Protein AF-A0A1W9LSQ5-F1 (afdb_monomer)

Solvent-accessible surface area (backbone atoms only — not comparable to full-atom values): 8172 Å² total; per-residue (Å²): 102,72,68,25,34,74,70,34,38,89,46,74,68,46,30,52,50,43,53,55,52,42,26,49,72,57,20,64,100,51,101,53,85,36,60,45,72,69,57,46,52,28,48,51,52,43,51,52,51,45,38,68,71,51,68,66,31,68,77,68,49,68,54,49,68,57,52,55,50,50,55,50,53,52,47,54,50,50,43,49,32,60,76,69,62,42,66,85,37,65,62,42,67,72,44,51,72,79,49,55,73,67,57,64,74,72,49,56,66,69,56,52,41,50,53,54,60,72,68,49,50,71,72,57,50,50,70,72,46,61,67,76,58,47,54,52,41,54,77,70,72,102

Secondary structure (DSSP, 8-state):
-HHHHHHH-SSHHHHHHHHHHHHHHHHTTSSS----HHHHHHHHHHHHHHIIIIITSHHHHTTHHHHHHHHHHHHHHHHHHHHTT-TTSHHHHHTGGGS-HHHHHHS-HHHHHHHHHHT--HHHHHHHS-HHHHHHHHHTT-

pLDDT: mean 90.87, std 8.12, range [56.72, 98.19]

Sequence (142 aa):
PEKSTARLGNTNGRIVYTLVTDMIENSVEQDYIAFSPEVSESLAELKKFNYERIYLTPQVKRHSEMIRRLFGILFEQYLEDIQKQNQESAIFTGFFQDMSPEYTARHVPEEIVRDFIAGMTDHYFLRQCPEEMQQELEKNGA

Radius of gyration: 22.19 Å; Cα contacts (8 Å, |Δi|>4): 87; chains: 1; bounding box: 44×37×53 Å

Mean predicted aligned error: 6.17 Å

Structure (mmCIF, N/CA/C/O backbone):
data_AF-A0A1W9LSQ5-F1
#
_entry.id   AF-A0A1W9LSQ5-F1
#
loop_
_atom_site.group_PDB
_atom_site.id
_atom_site.type_symbol
_atom_site.label_atom_id
_atom_site.label_alt_id
_atom_site.label_comp_id
_atom_site.label_asym_id
_atom_site.label_entity_id
_atom_site.label_seq_id
_atom_site.pdbx_PDB_ins_code
_atom_site.Cartn_x
_atom_site.Cartn_y
_atom_site.Cartn_z
_atom_site.occupancy
_atom_site.B_iso_or_equiv
_atom_site.auth_seq_id
_atom_site.auth_comp_id
_atom_site.auth_asym_id
_atom_site.auth_atom_id
_atom_site.pdbx_PDB_model_num
ATOM 1 N N . PRO A 1 1 ? 17.097 -12.922 -12.943 1.00 90.50 1 PRO A N 1
ATOM 2 C CA . PRO A 1 1 ? 17.080 -13.823 -14.125 1.00 90.50 1 PRO A CA 1
ATOM 3 C C . PRO A 1 1 ? 18.007 -13.289 -15.212 1.00 90.50 1 PRO A C 1
ATOM 5 O O . PRO A 1 1 ? 18.074 -12.072 -15.356 1.00 90.50 1 PRO A O 1
ATOM 8 N N . GLU A 1 2 ? 18.730 -14.152 -15.930 1.00 89.38 2 GLU A N 1
ATOM 9 C CA . GLU A 1 2 ? 19.773 -13.725 -16.881 1.00 89.38 2 GLU A CA 1
ATOM 10 C C . GLU A 1 2 ? 19.235 -12.797 -17.977 1.00 89.38 2 GLU A C 1
ATOM 12 O O . GLU A 1 2 ? 19.809 -11.734 -18.224 1.00 89.38 2 GLU A O 1
ATOM 17 N N . LYS A 1 3 ? 18.080 -13.140 -18.561 1.00 89.00 3 LYS A N 1
ATOM 18 C CA . LYS A 1 3 ? 17.391 -12.320 -19.567 1.00 89.00 3 LYS A CA 1
ATOM 19 C C . LYS A 1 3 ? 17.029 -10.934 -19.030 1.00 89.00 3 LYS A C 1
ATOM 21 O O . LYS A 1 3 ? 17.382 -9.927 -19.644 1.00 89.00 3 LYS A O 1
ATOM 26 N N . SER A 1 4 ? 16.423 -10.871 -17.842 1.00 94.19 4 SER A N 1
ATOM 27 C CA . SER A 1 4 ? 16.113 -9.600 -17.178 1.00 94.19 4 SER A CA 1
ATOM 28 C C . SER A 1 4 ? 17.372 -8.780 -16.895 1.00 94.19 4 SER A C 1
ATOM 30 O O . SER A 1 4 ? 17.378 -7.582 -17.144 1.00 94.19 4 SER A O 1
ATOM 32 N N . THR A 1 5 ? 18.459 -9.398 -16.419 1.00 94.81 5 THR A N 1
ATOM 33 C CA . THR A 1 5 ? 19.706 -8.671 -16.125 1.00 94.81 5 THR A CA 1
ATOM 34 C C . THR A 1 5 ? 20.412 -8.169 -17.378 1.00 94.81 5 THR A C 1
ATOM 36 O O . THR A 1 5 ? 21.017 -7.100 -17.339 1.00 94.81 5 THR A O 1
ATOM 39 N N . ALA A 1 6 ? 20.324 -8.908 -18.487 1.00 95.12 6 ALA A N 1
ATOM 40 C CA . ALA A 1 6 ? 20.907 -8.509 -19.761 1.00 95.12 6 ALA A CA 1
ATOM 41 C C . ALA A 1 6 ? 20.194 -7.286 -20.352 1.00 95.12 6 ALA A C 1
ATOM 43 O O . ALA A 1 6 ? 20.852 -6.406 -20.903 1.00 95.12 6 ALA A O 1
ATOM 44 N N . ARG A 1 7 ? 18.863 -7.218 -20.214 1.00 95.56 7 ARG A N 1
ATOM 45 C CA . ARG A 1 7 ? 18.056 -6.129 -20.777 1.00 95.56 7 ARG A CA 1
ATOM 46 C C . ARG A 1 7 ? 17.882 -4.947 -19.830 1.00 95.56 7 ARG A C 1
ATOM 48 O O . ARG A 1 7 ? 18.149 -3.822 -20.221 1.00 95.56 7 ARG A O 1
ATOM 55 N N . LEU A 1 8 ? 17.458 -5.194 -18.593 1.00 97.06 8 LEU A N 1
ATOM 56 C CA . LEU A 1 8 ? 17.147 -4.147 -17.612 1.00 97.06 8 LEU A CA 1
ATOM 57 C C . LEU A 1 8 ? 18.397 -3.666 -16.863 1.00 97.06 8 LEU A C 1
ATOM 59 O O . LEU A 1 8 ? 18.440 -2.551 -16.353 1.00 97.06 8 LEU A O 1
ATOM 63 N N . GLY A 1 9 ? 19.431 -4.503 -16.782 1.00 96.31 9 GLY A N 1
ATOM 64 C CA . GLY A 1 9 ? 20.609 -4.268 -15.956 1.00 96.31 9 GLY A CA 1
ATOM 65 C C . GLY A 1 9 ? 20.586 -5.034 -14.634 1.00 96.31 9 GLY A C 1
ATOM 66 O O . GLY A 1 9 ? 19.620 -5.702 -14.273 1.00 96.31 9 GLY A O 1
ATOM 67 N N . ASN A 1 10 ? 21.699 -4.951 -13.909 1.00 96.12 10 ASN A N 1
ATOM 68 C CA . ASN A 1 10 ? 21.963 -5.715 -12.686 1.00 96.12 10 ASN A CA 1
ATOM 69 C C . ASN A 1 10 ? 22.068 -4.843 -11.421 1.00 96.12 10 ASN A C 1
ATOM 71 O O . ASN A 1 10 ? 22.453 -5.339 -10.366 1.00 96.12 10 ASN A O 1
ATOM 75 N N . THR A 1 11 ? 21.735 -3.556 -11.516 1.00 96.44 11 THR A N 1
ATOM 76 C CA . THR A 1 11 ? 21.652 -2.635 -10.377 1.00 96.44 11 THR A CA 1
ATOM 77 C C . THR A 1 11 ? 20.303 -1.930 -10.389 1.00 96.44 11 THR A C 1
ATOM 79 O O . THR A 1 11 ? 19.744 -1.689 -11.459 1.00 96.44 11 THR A O 1
ATOM 82 N N . ASN A 1 12 ? 19.795 -1.544 -9.214 1.00 93.94 12 ASN A N 1
ATOM 83 C CA . ASN A 1 12 ? 18.510 -0.842 -9.107 1.00 93.94 12 ASN A CA 1
ATOM 84 C C . ASN A 1 12 ? 18.477 0.424 -9.972 1.00 93.94 12 ASN A C 1
ATOM 86 O O . ASN A 1 12 ? 17.517 0.645 -10.701 1.00 93.94 12 ASN A O 1
ATOM 90 N N . GLY A 1 13 ? 19.557 1.214 -9.951 1.00 97.31 13 GLY A N 1
ATOM 91 C CA . GLY A 1 13 ? 19.658 2.427 -10.763 1.00 97.31 13 GLY A CA 1
ATOM 92 C C . GLY A 1 13 ? 19.573 2.146 -12.265 1.00 97.31 13 GLY A C 1
ATOM 93 O O . GLY A 1 13 ? 18.849 2.839 -12.973 1.00 97.31 13 GLY A O 1
ATOM 94 N N . ARG A 1 14 ? 20.253 1.099 -12.755 1.00 96.94 14 ARG A N 1
ATOM 95 C CA . ARG A 1 14 ? 20.224 0.739 -14.181 1.00 96.94 14 ARG A CA 1
ATOM 96 C C . ARG A 1 14 ? 18.864 0.189 -14.612 1.00 96.94 14 ARG A C 1
ATOM 98 O O . ARG A 1 14 ? 18.400 0.538 -15.695 1.00 96.94 14 ARG A O 1
ATOM 105 N N . ILE A 1 15 ? 18.223 -0.602 -13.751 1.00 97.31 15 ILE A N 1
ATOM 106 C CA . ILE A 1 15 ? 16.869 -1.123 -13.978 1.00 97.31 15 ILE A CA 1
ATOM 107 C C . ILE A 1 15 ? 15.881 0.035 -14.107 1.00 97.31 15 ILE A C 1
ATOM 109 O O . ILE A 1 15 ? 15.182 0.119 -15.112 1.00 97.31 15 ILE A O 1
ATOM 113 N N . VAL A 1 16 ? 15.866 0.961 -13.143 1.00 97.75 16 VAL A N 1
ATOM 114 C CA . VAL A 1 16 ? 14.970 2.128 -13.173 1.00 97.75 16 VAL A CA 1
ATOM 115 C C . VAL A 1 16 ? 15.230 2.991 -14.406 1.00 97.75 16 VAL A C 1
ATOM 117 O O . VAL A 1 16 ? 14.284 3.326 -15.112 1.00 97.75 16 VAL A O 1
ATOM 120 N N . TYR A 1 17 ? 16.495 3.302 -14.705 1.00 98.06 17 TYR A N 1
ATOM 121 C CA . TYR A 1 17 ? 16.858 4.090 -15.884 1.00 98.06 17 TYR A CA 1
ATOM 122 C C . TYR A 1 17 ? 16.346 3.460 -17.185 1.00 98.06 17 TYR A C 1
ATOM 124 O O . TYR A 1 17 ? 15.732 4.146 -17.999 1.00 98.06 17 TYR A O 1
ATOM 132 N N . THR A 1 18 ? 16.561 2.153 -17.361 1.00 97.88 18 THR A N 1
ATOM 133 C CA . THR A 1 18 ? 16.135 1.429 -18.566 1.00 97.88 18 THR A CA 1
ATOM 134 C C . THR A 1 18 ? 14.615 1.427 -18.703 1.00 97.88 18 THR A C 1
ATOM 136 O O . THR A 1 18 ? 14.109 1.748 -19.772 1.00 97.88 18 THR A O 1
ATOM 139 N N . LEU A 1 19 ? 13.888 1.119 -17.621 1.00 97.94 19 LEU A N 1
ATOM 140 C CA . LEU A 1 19 ? 12.423 1.104 -17.626 1.00 97.94 19 LEU A CA 1
ATOM 141 C C . LEU A 1 19 ? 11.849 2.485 -17.962 1.00 97.94 19 LEU A C 1
ATOM 143 O O . LEU A 1 19 ? 10.988 2.597 -18.824 1.00 97.94 19 LEU A O 1
ATOM 147 N N . VAL A 1 20 ? 12.333 3.542 -17.306 1.00 97.94 20 VAL A N 1
ATOM 148 C CA . VAL A 1 20 ? 11.825 4.902 -17.533 1.00 97.94 20 VAL A CA 1
ATOM 149 C C . VAL A 1 20 ? 12.126 5.378 -18.953 1.00 97.94 20 VAL A C 1
ATOM 151 O O . VAL A 1 20 ? 11.241 5.937 -19.594 1.00 97.94 20 VAL A O 1
ATOM 154 N N . THR A 1 21 ? 13.341 5.140 -19.452 1.00 97.88 21 THR A N 1
ATOM 155 C CA . THR A 1 21 ? 13.740 5.562 -20.805 1.00 97.88 21 THR A CA 1
ATOM 156 C C . THR A 1 21 ? 12.892 4.864 -21.867 1.00 97.88 21 THR A C 1
ATOM 158 O O . THR A 1 21 ? 12.288 5.537 -22.695 1.00 97.88 21 THR A O 1
ATOM 161 N N . ASP A 1 22 ? 12.759 3.537 -21.776 1.00 98.19 22 ASP A N 1
ATOM 162 C CA . ASP A 1 22 ? 11.935 2.747 -22.696 1.00 98.19 22 ASP A CA 1
ATOM 163 C C . ASP A 1 22 ? 10.459 3.165 -22.649 1.00 98.19 22 ASP A C 1
ATOM 165 O O . ASP A 1 22 ? 9.826 3.330 -23.690 1.00 98.19 22 ASP A O 1
ATOM 169 N N . MET A 1 23 ? 9.916 3.413 -21.454 1.00 97.88 23 MET A N 1
ATOM 170 C CA . MET A 1 23 ? 8.537 3.875 -21.303 1.00 97.88 23 MET A CA 1
ATOM 171 C C . MET A 1 23 ? 8.308 5.225 -21.982 1.00 97.88 23 MET A C 1
ATOM 173 O O . MET A 1 23 ? 7.299 5.399 -22.657 1.00 97.88 23 MET A O 1
ATOM 177 N N . ILE A 1 24 ? 9.226 6.183 -21.820 1.00 97.31 24 ILE A N 1
ATOM 178 C CA . ILE A 1 24 ? 9.118 7.493 -22.475 1.00 97.31 24 ILE A CA 1
ATOM 179 C C . ILE A 1 24 ? 9.139 7.307 -23.995 1.00 97.31 24 ILE A C 1
ATOM 181 O O . ILE A 1 24 ? 8.232 7.777 -24.674 1.00 97.31 24 ILE A O 1
ATOM 185 N N . GLU A 1 25 ? 10.118 6.574 -24.523 1.00 96.88 25 GLU A N 1
ATOM 186 C CA . GLU A 1 25 ? 10.270 6.349 -25.967 1.00 96.88 25 GLU A CA 1
ATOM 187 C C . GLU A 1 25 ? 9.041 5.680 -26.605 1.00 96.88 25 GLU A C 1
ATOM 189 O O . GLU A 1 25 ? 8.677 6.022 -27.727 1.00 96.88 25 GLU A O 1
ATOM 194 N N . ASN A 1 26 ? 8.364 4.781 -25.884 1.00 96.69 26 ASN A N 1
ATOM 195 C CA . ASN A 1 26 ? 7.191 4.051 -26.383 1.00 96.69 26 ASN A CA 1
ATOM 196 C C . ASN A 1 26 ? 5.842 4.726 -26.073 1.00 96.69 26 ASN A C 1
ATOM 198 O O . ASN A 1 26 ? 4.799 4.215 -26.484 1.00 96.69 26 ASN A O 1
ATOM 202 N N . SER A 1 27 ? 5.850 5.854 -25.356 1.00 96.75 27 SER A N 1
ATOM 203 C CA . SER A 1 27 ? 4.630 6.583 -24.964 1.00 96.75 27 SER A CA 1
ATOM 204 C C . SER A 1 27 ? 4.570 8.007 -25.529 1.00 96.75 27 SER A C 1
ATOM 206 O O . SER A 1 27 ? 3.524 8.650 -25.477 1.00 96.75 27 SER A O 1
ATOM 208 N N . VAL A 1 28 ? 5.677 8.531 -26.066 1.00 95.25 28 VAL A N 1
ATOM 209 C CA . VAL A 1 28 ? 5.707 9.855 -26.703 1.00 95.25 28 VAL A CA 1
ATOM 210 C C . VAL A 1 28 ? 4.790 9.875 -27.929 1.00 95.25 28 VAL A C 1
ATOM 212 O O . VAL A 1 28 ? 4.820 8.976 -28.768 1.00 95.25 28 VAL A O 1
ATOM 215 N N . GLU A 1 29 ? 3.965 10.922 -28.009 1.00 93.75 29 GLU A N 1
ATOM 216 C CA . GLU A 1 29 ? 2.959 11.131 -29.064 1.00 93.75 29 GLU A CA 1
ATOM 217 C C . GLU A 1 29 ? 1.906 10.013 -29.177 1.00 93.75 29 GLU A C 1
ATOM 219 O O . GLU A 1 29 ? 1.170 9.957 -30.161 1.00 93.75 29 GLU A O 1
ATOM 224 N N . GLN A 1 30 ? 1.791 9.157 -28.157 1.00 94.50 30 GLN A N 1
ATOM 225 C CA . GLN A 1 30 ? 0.735 8.155 -28.043 1.00 94.50 30 GLN A CA 1
ATOM 226 C C . GLN A 1 30 ? -0.343 8.610 -27.053 1.00 94.50 30 GLN A C 1
ATOM 228 O O . GLN A 1 30 ? -0.106 9.433 -26.168 1.00 94.50 30 GLN A O 1
ATOM 233 N N . ASP A 1 31 ? -1.539 8.041 -27.174 1.00 96.69 31 ASP A N 1
ATOM 234 C CA . ASP A 1 31 ? -2.640 8.198 -26.218 1.00 96.69 31 ASP A CA 1
ATOM 235 C C . ASP A 1 31 ? -2.572 7.184 -25.056 1.00 96.69 31 ASP A C 1
ATOM 237 O O . ASP A 1 31 ? -3.485 7.107 -24.231 1.00 96.69 31 ASP A O 1
ATOM 241 N N . TYR A 1 32 ? -1.474 6.427 -24.960 1.00 95.00 32 TYR A N 1
ATOM 242 C CA . TYR A 1 32 ? -1.232 5.409 -23.942 1.00 95.00 32 TYR A CA 1
ATOM 243 C C . TYR A 1 32 ? 0.191 5.469 -23.373 1.00 95.00 32 TYR A C 1
ATOM 245 O O . TYR A 1 32 ? 1.100 6.053 -23.958 1.00 95.00 32 TYR A O 1
ATOM 253 N N . ILE A 1 33 ? 0.380 4.807 -22.225 1.00 96.44 33 ILE A N 1
ATOM 254 C CA . ILE A 1 33 ? 1.693 4.574 -21.616 1.00 96.44 33 ILE A CA 1
ATOM 255 C C . ILE A 1 33 ? 2.033 3.093 -21.744 1.00 96.44 33 ILE A C 1
ATOM 257 O O . ILE A 1 33 ? 1.284 2.243 -21.256 1.00 96.44 33 ILE A O 1
ATOM 261 N N . ALA A 1 34 ? 3.157 2.781 -22.382 1.00 96.56 34 ALA A N 1
ATOM 262 C CA . ALA A 1 34 ? 3.593 1.408 -22.596 1.00 96.56 34 ALA A CA 1
ATOM 263 C C . ALA A 1 34 ? 5.116 1.267 -22.539 1.00 96.56 34 ALA A C 1
ATOM 265 O O . ALA A 1 34 ? 5.857 2.208 -22.805 1.00 96.56 34 ALA A O 1
ATOM 266 N N . PHE A 1 35 ? 5.564 0.055 -22.214 1.00 97.88 35 PHE A N 1
ATOM 267 C CA . PHE A 1 35 ? 6.926 -0.400 -22.487 1.00 97.88 35 PHE A CA 1
ATOM 268 C C . PHE A 1 35 ? 6.983 -1.045 -23.873 1.00 97.88 35 PHE A C 1
ATOM 270 O O . PHE A 1 35 ? 5.965 -1.538 -24.373 1.00 97.88 35 PHE A O 1
ATOM 277 N N . SER A 1 36 ? 8.181 -1.148 -24.444 1.00 97.44 36 SER A N 1
ATOM 278 C CA . SER A 1 36 ? 8.418 -2.039 -25.578 1.00 97.44 36 SER A CA 1
ATOM 279 C C . SER A 1 36 ? 8.112 -3.500 -25.205 1.00 97.44 36 SER A C 1
ATOM 281 O O . SER A 1 36 ? 8.225 -3.889 -24.029 1.00 97.44 36 SER A O 1
ATOM 283 N N . PRO A 1 37 ? 7.747 -4.355 -26.181 1.00 96.88 37 PRO A N 1
ATOM 284 C CA . PRO A 1 37 ? 7.487 -5.772 -25.934 1.00 96.88 37 PRO A CA 1
ATOM 285 C C . PRO A 1 37 ? 8.626 -6.480 -25.185 1.00 96.88 37 PRO A C 1
ATOM 287 O O . PRO A 1 37 ? 8.378 -7.260 -24.265 1.00 96.88 37 PRO A O 1
ATOM 290 N N . GLU A 1 38 ? 9.877 -6.172 -25.521 1.00 96.38 38 GLU A N 1
ATOM 291 C CA . GLU A 1 38 ? 11.060 -6.818 -24.959 1.00 96.38 38 GLU A CA 1
ATOM 292 C C . GLU A 1 38 ? 11.335 -6.394 -23.510 1.00 96.38 38 GLU A C 1
ATOM 294 O O . GLU A 1 38 ? 11.741 -7.217 -22.676 1.00 96.38 38 GLU A O 1
ATOM 299 N N . VAL A 1 39 ? 11.141 -5.107 -23.195 1.00 97.44 39 VAL A N 1
ATOM 300 C CA . VAL A 1 39 ? 11.263 -4.596 -21.822 1.00 97.44 39 VAL A CA 1
ATOM 301 C C . VAL A 1 39 ? 10.117 -5.124 -20.966 1.00 97.44 39 VAL A C 1
ATOM 303 O O . VAL A 1 39 ? 10.365 -5.585 -19.848 1.00 97.44 39 VAL A O 1
ATOM 306 N N . SER A 1 40 ? 8.898 -5.165 -21.510 1.00 97.38 40 SER A N 1
ATOM 307 C CA . SER A 1 40 ? 7.738 -5.768 -20.852 1.00 97.38 40 SER A CA 1
ATOM 308 C C . SER A 1 40 ? 7.972 -7.248 -20.517 1.00 97.38 40 SER A C 1
ATOM 310 O O . SER A 1 40 ? 7.764 -7.657 -19.373 1.00 97.38 40 SER A O 1
ATOM 312 N N . GLU A 1 41 ? 8.473 -8.052 -21.463 1.00 97.62 41 GLU A N 1
ATOM 313 C CA . GLU A 1 41 ? 8.794 -9.469 -21.225 1.00 97.62 41 GLU A CA 1
ATOM 314 C C . GLU A 1 41 ? 9.851 -9.627 -20.120 1.00 97.62 41 GLU A C 1
ATOM 316 O O . GLU A 1 41 ? 9.683 -10.410 -19.181 1.00 97.62 41 GLU A O 1
ATOM 321 N N . SER A 1 42 ? 10.915 -8.823 -20.179 1.00 97.56 42 SER A N 1
ATOM 322 C CA . SER A 1 42 ? 12.005 -8.872 -19.198 1.00 97.56 42 SER A CA 1
ATOM 323 C C . SER A 1 42 ? 11.557 -8.462 -17.794 1.00 97.56 42 SER A C 1
ATOM 325 O O . SER A 1 42 ? 12.019 -9.044 -16.804 1.00 97.56 42 SER A O 1
ATOM 327 N N . LEU A 1 43 ? 10.658 -7.477 -17.698 1.00 97.19 43 LEU A N 1
ATOM 328 C CA . LEU A 1 43 ? 10.054 -7.031 -16.445 1.00 97.19 43 LEU A CA 1
ATOM 329 C C . LEU A 1 43 ? 9.081 -8.077 -15.892 1.00 97.19 43 LEU A C 1
ATOM 331 O O . LEU A 1 43 ? 9.081 -8.331 -14.687 1.00 97.19 43 LEU A O 1
ATOM 335 N N . ALA A 1 44 ? 8.294 -8.725 -16.753 1.00 97.06 44 ALA A N 1
ATOM 336 C CA . ALA A 1 44 ? 7.414 -9.819 -16.360 1.00 97.06 44 ALA A CA 1
ATOM 337 C C . ALA A 1 44 ? 8.211 -11.007 -15.791 1.00 97.06 44 ALA A C 1
ATOM 339 O O . ALA A 1 44 ? 7.843 -11.551 -14.747 1.00 97.06 44 ALA A O 1
ATOM 340 N N . GLU A 1 45 ? 9.340 -11.365 -16.411 1.00 96.81 45 GLU A N 1
ATOM 341 C CA . GLU A 1 45 ? 10.245 -12.403 -15.905 1.00 96.81 45 GLU A CA 1
ATOM 342 C C . GLU A 1 45 ? 10.870 -12.013 -14.556 1.00 96.81 45 GLU A C 1
ATOM 344 O O . GLU A 1 45 ? 10.907 -12.827 -13.628 1.00 96.81 45 GLU A O 1
ATOM 349 N N . LEU A 1 46 ? 11.303 -10.756 -14.404 1.00 96.19 46 LEU A N 1
ATOM 350 C CA . LEU A 1 46 ? 11.825 -10.248 -13.134 1.00 96.19 46 LEU A CA 1
ATOM 351 C C . LEU A 1 46 ? 10.756 -10.285 -12.032 1.00 96.19 46 LEU A C 1
ATOM 353 O O . LEU A 1 46 ? 11.029 -10.739 -10.920 1.00 96.19 46 LEU A O 1
ATOM 357 N N . LYS A 1 47 ? 9.523 -9.866 -12.343 1.00 95.62 47 LYS A N 1
ATOM 358 C CA . LYS A 1 47 ? 8.381 -9.931 -11.423 1.00 95.62 47 LYS A CA 1
ATOM 359 C C . LYS A 1 47 ? 8.108 -11.371 -11.001 1.00 95.62 47 LYS A C 1
ATOM 361 O O . LYS A 1 47 ? 7.991 -11.632 -9.806 1.00 95.62 47 LYS A O 1
ATOM 366 N N . LYS A 1 48 ? 8.054 -12.309 -11.951 1.00 95.69 48 LYS A N 1
ATOM 367 C CA . LYS A 1 48 ? 7.862 -13.737 -11.664 1.00 95.69 48 LYS A CA 1
ATOM 368 C C . LYS A 1 48 ? 8.942 -14.263 -10.717 1.00 95.69 48 LYS A C 1
ATOM 370 O O . LYS A 1 48 ? 8.618 -14.864 -9.696 1.00 95.69 48 LYS A O 1
ATOM 375 N N . PHE A 1 49 ? 10.207 -13.964 -11.004 1.00 94.62 49 PHE A N 1
ATOM 376 C CA . PHE A 1 49 ? 11.329 -14.346 -10.151 1.00 94.62 49 PHE A CA 1
ATOM 377 C C . PHE A 1 49 ? 11.209 -13.787 -8.726 1.00 94.62 49 PHE A C 1
ATOM 379 O O . PHE A 1 49 ? 11.399 -14.529 -7.762 1.00 94.62 49 PHE A O 1
ATOM 386 N N . ASN A 1 50 ? 10.840 -12.511 -8.571 1.00 93.50 50 ASN A N 1
ATOM 387 C CA . ASN A 1 50 ? 10.638 -11.904 -7.253 1.00 93.50 50 ASN A CA 1
ATOM 388 C C . ASN A 1 50 ? 9.500 -12.585 -6.483 1.00 93.50 50 ASN A C 1
ATOM 390 O O . ASN A 1 50 ? 9.623 -12.823 -5.284 1.00 93.50 50 ASN A O 1
ATOM 394 N N . TYR A 1 51 ? 8.403 -12.938 -7.155 1.00 92.25 51 TYR A N 1
ATOM 395 C CA . TYR A 1 51 ? 7.307 -13.673 -6.521 1.00 92.25 51 TYR A CA 1
ATOM 396 C C . TYR A 1 51 ? 7.759 -15.045 -6.023 1.00 92.25 51 TYR A C 1
ATOM 398 O O . TYR A 1 51 ? 7.537 -15.370 -4.861 1.00 92.25 51 TYR A O 1
ATOM 406 N N . GLU A 1 52 ? 8.440 -15.821 -6.861 1.00 91.75 52 GLU A N 1
ATOM 407 C CA . GLU A 1 52 ? 8.902 -17.167 -6.507 1.00 91.75 52 GLU A CA 1
ATOM 408 C C . 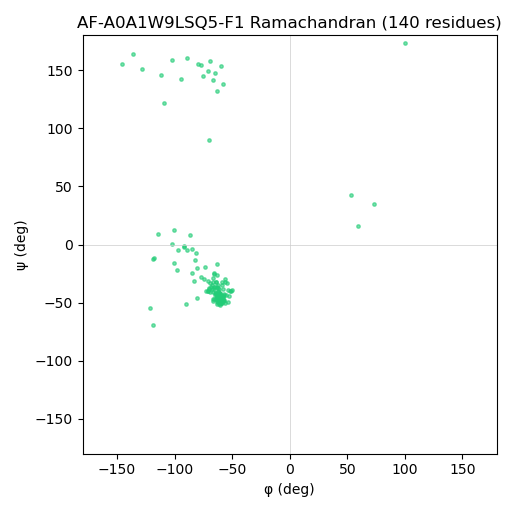GLU A 1 52 ? 9.952 -17.165 -5.388 1.00 91.75 52 GLU A C 1
ATOM 410 O O . GLU A 1 52 ? 9.961 -18.066 -4.551 1.00 91.75 52 GLU A O 1
ATOM 415 N N . ARG A 1 53 ? 10.846 -16.169 -5.365 1.00 90.56 53 ARG A N 1
ATOM 416 C CA . ARG A 1 53 ? 11.994 -16.144 -4.444 1.00 90.56 53 ARG A CA 1
ATOM 417 C C . ARG A 1 53 ? 11.791 -15.311 -3.188 1.00 90.56 53 ARG A C 1
ATOM 419 O O . ARG A 1 53 ? 12.503 -15.544 -2.218 1.00 90.56 53 ARG A O 1
ATOM 426 N N . ILE A 1 54 ? 10.866 -14.355 -3.203 1.00 89.19 54 ILE A N 1
ATOM 427 C CA . ILE A 1 54 ? 10.644 -13.422 -2.094 1.00 89.19 54 ILE A CA 1
ATOM 428 C C . ILE A 1 54 ? 9.218 -13.615 -1.573 1.00 89.19 54 ILE A C 1
ATOM 430 O O . ILE A 1 54 ? 9.030 -14.193 -0.505 1.00 89.19 54 ILE A O 1
ATOM 434 N N . TYR A 1 55 ? 8.205 -13.227 -2.351 1.00 83.94 55 TYR A N 1
ATOM 435 C CA . TYR A 1 55 ? 6.833 -13.058 -1.847 1.00 83.94 55 TYR A CA 1
ATOM 436 C C . TYR A 1 55 ? 6.058 -14.356 -1.567 1.00 83.94 55 TYR A C 1
ATOM 438 O O . TYR A 1 55 ? 5.186 -14.374 -0.702 1.00 83.94 55 TYR A O 1
ATOM 446 N N . LEU A 1 56 ? 6.334 -15.445 -2.289 1.00 85.62 56 LEU A N 1
ATOM 447 C CA . LEU A 1 56 ? 5.626 -16.723 -2.120 1.00 85.62 56 L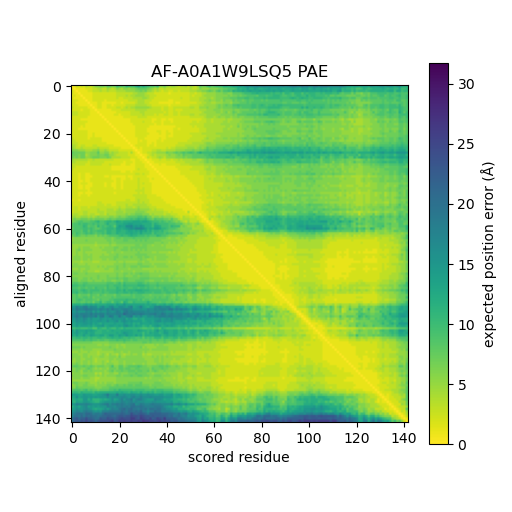EU A CA 1
ATOM 448 C C . LEU A 1 56 ? 6.309 -17.669 -1.130 1.00 85.62 56 LEU A C 1
ATOM 450 O O . LEU A 1 56 ? 5.796 -18.761 -0.879 1.00 85.62 56 LEU A O 1
ATOM 454 N N . THR A 1 57 ? 7.444 -17.267 -0.558 1.00 84.69 57 THR A N 1
ATOM 455 C CA . THR A 1 57 ? 8.151 -18.099 0.414 1.00 84.69 57 THR A CA 1
ATOM 456 C C . THR A 1 57 ? 7.320 -18.257 1.697 1.00 84.69 57 THR A C 1
ATOM 458 O O . THR A 1 57 ? 6.686 -17.299 2.148 1.00 84.69 57 THR A O 1
ATOM 461 N N . PRO A 1 58 ? 7.312 -19.446 2.334 1.00 81.00 58 PRO A N 1
ATOM 462 C CA . PRO A 1 58 ? 6.559 -19.669 3.572 1.00 81.00 58 PRO A CA 1
ATOM 463 C C . PRO A 1 58 ? 6.929 -18.697 4.698 1.00 81.00 58 PRO A C 1
ATOM 465 O O . PRO A 1 58 ? 6.079 -18.358 5.515 1.00 81.00 58 PRO A O 1
ATOM 468 N N . GLN A 1 59 ? 8.176 -18.216 4.715 1.00 79.62 59 GLN A N 1
ATOM 469 C CA . GLN A 1 59 ? 8.654 -17.236 5.692 1.00 79.62 59 GLN A CA 1
ATOM 470 C C . GLN A 1 59 ? 7.866 -15.924 5.618 1.00 79.62 59 GLN A C 1
ATOM 472 O O . GLN A 1 59 ? 7.429 -15.432 6.653 1.00 79.62 59 GLN A O 1
ATOM 477 N N . VAL A 1 60 ? 7.595 -15.412 4.412 1.00 76.31 60 VAL A N 1
ATOM 478 C CA . VAL A 1 60 ? 6.797 -14.186 4.217 1.00 76.31 60 VAL A CA 1
ATOM 479 C C . VAL A 1 60 ? 5.338 -14.384 4.636 1.00 76.31 60 VAL A C 1
ATOM 481 O O . VAL A 1 60 ? 4.686 -13.449 5.089 1.00 76.31 60 VAL A O 1
ATOM 484 N N . LYS A 1 61 ? 4.813 -15.611 4.544 1.00 78.12 61 LYS A N 1
ATOM 485 C CA . LYS A 1 61 ? 3.428 -15.924 4.927 1.00 78.12 61 LYS A CA 1
ATOM 486 C C . LYS A 1 61 ? 3.251 -16.317 6.392 1.00 78.12 61 LYS A C 1
ATOM 488 O O . LYS A 1 61 ? 2.105 -16.487 6.810 1.00 78.12 61 LYS A O 1
ATOM 493 N N . ARG A 1 62 ? 4.333 -16.438 7.171 1.00 82.88 62 ARG A N 1
ATOM 494 C CA . ARG A 1 62 ? 4.310 -16.963 8.549 1.00 82.88 62 ARG A CA 1
ATOM 495 C C . ARG A 1 62 ? 3.270 -16.275 9.436 1.00 82.88 62 ARG A C 1
ATOM 497 O O . ARG A 1 62 ? 2.581 -16.954 10.185 1.00 82.88 62 ARG A O 1
ATOM 504 N N . HIS A 1 63 ? 3.132 -14.958 9.298 1.00 83.25 63 HIS A N 1
ATOM 505 C CA . HIS A 1 63 ? 2.254 -14.132 10.136 1.00 83.25 63 HIS A CA 1
ATOM 506 C C . HIS A 1 63 ? 0.936 -13.744 9.468 1.00 83.25 63 HIS A C 1
ATOM 508 O O . HIS A 1 63 ? 0.130 -13.046 10.070 1.00 83.25 63 HIS A O 1
ATOM 514 N N . SER A 1 64 ? 0.691 -14.184 8.230 1.00 86.50 64 SER A N 1
ATOM 515 C CA . SER A 1 64 ? -0.442 -13.703 7.423 1.00 86.50 64 SER A CA 1
ATOM 516 C C . SER A 1 64 ? -1.808 -13.952 8.074 1.00 86.50 64 SER A C 1
ATOM 518 O O . SER A 1 64 ? -2.629 -13.040 8.130 1.00 86.50 64 SER A O 1
ATOM 520 N N . GLU A 1 65 ? -2.033 -15.142 8.632 1.00 89.06 65 GLU A N 1
ATOM 521 C CA . GLU A 1 65 ? -3.284 -15.471 9.331 1.00 89.06 65 GLU A CA 1
ATOM 522 C C . GLU A 1 65 ? -3.446 -14.688 10.641 1.00 89.06 65 GLU A C 1
ATOM 524 O O . GLU A 1 65 ? -4.547 -14.247 10.972 1.00 89.06 65 GLU A O 1
ATOM 529 N N . MET A 1 66 ? -2.349 -14.455 11.366 1.00 88.88 66 MET A N 1
ATOM 530 C CA . MET A 1 66 ? -2.372 -13.650 12.588 1.00 88.88 66 MET A CA 1
ATOM 531 C C . MET A 1 66 ? -2.695 -12.189 12.278 1.00 88.88 66 MET A C 1
ATOM 533 O O . MET A 1 66 ? -3.603 -11.625 12.879 1.00 88.88 66 MET A O 1
ATOM 537 N N . ILE A 1 67 ? -2.016 -11.602 11.291 1.00 90.75 67 ILE A N 1
ATOM 538 C CA . ILE A 1 67 ? -2.270 -10.235 10.827 1.00 90.75 67 ILE A CA 1
ATOM 539 C C . ILE A 1 67 ? -3.723 -10.102 10.362 1.00 90.75 67 ILE A C 1
ATOM 541 O O . ILE A 1 67 ? -4.413 -9.169 10.762 1.00 90.75 67 ILE A O 1
ATOM 545 N N . ARG A 1 68 ? -4.236 -11.070 9.591 1.00 93.00 68 ARG A N 1
ATOM 546 C CA . ARG A 1 68 ? -5.645 -11.095 9.173 1.00 93.00 68 ARG A CA 1
ATOM 547 C C . ARG A 1 68 ? -6.602 -11.075 10.367 1.00 93.00 68 ARG A C 1
ATOM 549 O O . ARG A 1 68 ? -7.592 -10.348 10.337 1.00 93.00 68 ARG A O 1
ATOM 556 N N . ARG A 1 69 ? -6.316 -11.856 11.411 1.00 93.31 69 ARG A N 1
ATOM 557 C CA . ARG A 1 69 ? -7.110 -11.867 12.646 1.00 93.31 69 ARG A CA 1
ATOM 558 C C . ARG A 1 69 ? -7.041 -10.522 13.374 1.00 93.31 69 ARG A C 1
ATOM 560 O O . ARG A 1 69 ? -8.075 -10.051 13.831 1.00 93.31 69 ARG A O 1
ATOM 567 N N . LEU A 1 70 ? -5.865 -9.897 13.439 1.00 94.50 70 LEU A N 1
ATOM 568 C CA . LEU A 1 70 ? -5.679 -8.577 14.052 1.00 94.50 70 LEU A CA 1
ATOM 569 C C . LEU A 1 70 ? -6.493 -7.493 13.343 1.00 94.50 70 LEU A C 1
ATOM 571 O O . LEU A 1 70 ? -7.162 -6.711 14.011 1.00 94.50 70 LEU A O 1
ATOM 575 N N . PHE A 1 71 ? -6.517 -7.497 12.007 1.00 96.31 71 PHE A N 1
ATOM 576 C CA . PHE A 1 71 ? -7.387 -6.601 11.241 1.00 96.31 71 PHE A CA 1
ATOM 577 C C . PHE A 1 71 ? -8.863 -6.784 11.614 1.00 96.31 71 PHE A C 1
ATOM 579 O O . PHE A 1 71 ? -9.565 -5.794 11.790 1.00 96.31 71 PHE A O 1
ATOM 586 N N . GLY A 1 72 ? -9.324 -8.030 11.771 1.00 96.69 72 GLY A N 1
ATOM 587 C CA . GLY A 1 72 ? -10.696 -8.321 12.198 1.00 96.69 72 GLY A CA 1
ATOM 588 C C . GLY A 1 72 ? -11.008 -7.793 13.600 1.00 96.69 72 GLY A C 1
ATOM 589 O O . GLY A 1 72 ? -12.007 -7.106 13.779 1.00 96.69 72 GLY A O 1
ATOM 590 N N . ILE A 1 73 ? -10.118 -8.047 14.565 1.00 95.81 73 ILE A N 1
ATOM 591 C CA . ILE A 1 73 ? -10.273 -7.581 15.953 1.00 95.81 73 ILE A CA 1
ATOM 592 C C . ILE A 1 73 ? -10.361 -6.054 16.008 1.00 95.81 73 ILE A C 1
ATOM 594 O O . ILE A 1 73 ? -11.280 -5.518 16.620 1.00 95.81 73 ILE A O 1
ATOM 598 N N . LEU A 1 74 ? -9.434 -5.350 15.351 1.00 96.81 74 LEU A N 1
ATOM 599 C CA . LEU A 1 74 ? -9.442 -3.887 15.352 1.00 96.81 74 LEU A CA 1
ATOM 600 C C . LEU A 1 74 ? -10.665 -3.322 14.633 1.00 96.81 74 LEU A C 1
ATOM 602 O O . LEU A 1 74 ? -11.236 -2.335 15.088 1.00 96.81 74 LEU A O 1
ATOM 606 N N . PHE A 1 75 ? -11.092 -3.951 13.536 1.00 98.00 75 PHE A N 1
ATOM 607 C CA . PHE A 1 75 ? -12.296 -3.531 12.828 1.00 98.00 75 PHE A CA 1
ATOM 608 C C . PHE A 1 75 ? -13.532 -3.605 13.731 1.00 98.00 75 PHE A C 1
ATOM 610 O O . PHE A 1 75 ? -14.265 -2.626 13.849 1.00 98.00 75 PHE A O 1
ATOM 617 N N . GLU A 1 76 ? -13.743 -4.739 14.402 1.00 97.81 76 GLU A N 1
ATOM 618 C CA . GLU A 1 76 ? -14.866 -4.923 15.328 1.00 97.81 76 GLU A CA 1
ATOM 619 C C . GLU A 1 76 ? -14.787 -3.945 16.506 1.00 97.81 76 GLU A C 1
ATOM 621 O O . GLU A 1 76 ? -15.774 -3.282 16.821 1.00 97.81 76 GLU A O 1
ATOM 626 N N . GLN A 1 77 ? -13.600 -3.780 17.098 1.00 96.56 77 GLN A N 1
ATOM 627 C CA . GLN A 1 77 ? -13.380 -2.864 18.215 1.00 96.56 77 GLN A CA 1
ATOM 628 C C . GLN A 1 77 ? -13.727 -1.414 17.853 1.00 96.56 77 GLN A C 1
ATOM 630 O O . GLN A 1 77 ? -14.488 -0.766 18.570 1.00 96.56 77 GLN A O 1
ATOM 635 N N . TYR A 1 78 ? -13.214 -0.897 16.734 1.00 96.88 78 TYR A N 1
ATOM 636 C CA . TYR A 1 78 ? -13.492 0.484 16.340 1.00 96.88 78 TYR A CA 1
ATOM 637 C C . TYR A 1 78 ? -14.933 0.690 15.880 1.00 96.88 78 TYR A C 1
ATOM 639 O O . TYR A 1 78 ? -15.498 1.761 16.105 1.00 96.88 78 TYR A O 1
ATOM 647 N N . LEU A 1 79 ? -15.553 -0.324 15.275 1.00 97.31 79 LEU A N 1
ATOM 648 C CA . LEU A 1 79 ? -16.969 -0.266 14.933 1.00 97.31 79 LEU A CA 1
ATOM 649 C C . LEU A 1 79 ? -17.830 -0.151 16.197 1.00 97.31 79 LEU A C 1
ATOM 651 O O . LEU A 1 79 ? -18.719 0.702 16.262 1.00 97.31 79 LEU A O 1
ATOM 655 N N . GLU A 1 80 ? -17.535 -0.954 17.220 1.00 97.50 80 GLU A N 1
ATOM 656 C CA . GLU A 1 80 ? -18.192 -0.845 18.522 1.00 97.50 80 GLU A CA 1
ATOM 657 C C . GLU A 1 80 ? -17.937 0.508 19.193 1.00 97.50 80 GLU A C 1
ATOM 659 O O . GLU A 1 80 ? -18.866 1.089 19.757 1.00 97.50 80 GLU A O 1
ATOM 664 N N . ASP A 1 81 ? -16.712 1.033 19.120 1.00 96.00 81 ASP A N 1
ATOM 665 C CA . ASP A 1 81 ? -16.366 2.342 19.679 1.00 96.00 81 ASP A CA 1
ATOM 666 C C . ASP A 1 81 ? -17.176 3.4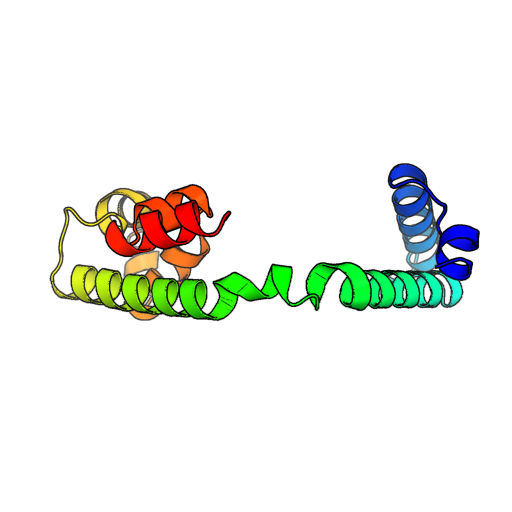70 19.029 1.00 96.00 81 ASP A C 1
ATOM 668 O O . ASP A 1 81 ? -17.675 4.347 19.739 1.00 96.00 81 ASP A O 1
ATOM 672 N N . ILE A 1 82 ? -17.373 3.440 17.703 1.00 93.69 82 ILE A N 1
ATOM 673 C CA . ILE A 1 82 ? -18.250 4.397 17.009 1.00 93.69 82 ILE A CA 1
ATOM 674 C C . ILE A 1 82 ? -19.690 4.266 17.510 1.00 93.69 82 ILE A C 1
ATOM 676 O O . ILE A 1 82 ? -20.314 5.269 17.861 1.00 93.69 82 ILE A O 1
ATOM 680 N N . GLN A 1 83 ? -20.218 3.041 17.573 1.00 93.38 83 GLN A N 1
ATOM 681 C CA . GLN A 1 83 ? -21.600 2.783 17.994 1.00 93.38 83 GLN A CA 1
ATOM 682 C C . GLN A 1 83 ? -21.861 3.218 19.443 1.00 93.38 83 GLN A C 1
ATOM 684 O O . GLN A 1 83 ? -22.929 3.749 19.749 1.00 93.38 83 GLN A O 1
ATOM 689 N N . LYS A 1 84 ? -20.879 3.022 20.330 1.00 95.88 84 LYS A N 1
ATOM 690 C CA . LYS A 1 84 ? -20.926 3.421 21.745 1.00 95.88 84 LYS A CA 1
ATOM 691 C C . LYS A 1 84 ? -20.508 4.878 21.973 1.00 95.88 84 LYS A C 1
ATOM 693 O O . LYS A 1 84 ? -20.580 5.343 23.107 1.00 95.88 84 LYS A O 1
ATOM 698 N N . GLN A 1 85 ? -20.087 5.589 20.924 1.00 92.00 85 GLN A N 1
ATOM 699 C CA . GLN A 1 85 ? -19.543 6.949 20.988 1.00 92.00 85 GLN A CA 1
ATOM 700 C C . GLN A 1 85 ? -18.379 7.090 21.984 1.00 92.00 85 GLN A C 1
ATOM 702 O O . GLN A 1 85 ? -18.302 8.067 22.733 1.00 92.00 85 GLN A O 1
ATOM 707 N N . ASN A 1 86 ? -17.470 6.114 22.002 1.00 93.19 86 ASN A N 1
ATOM 708 C CA . ASN A 1 86 ? -16.309 6.104 22.884 1.00 93.19 86 ASN A CA 1
ATOM 709 C C . ASN A 1 86 ? -15.282 7.175 22.465 1.00 93.19 86 ASN A C 1
ATOM 711 O O . ASN A 1 86 ? -14.370 6.911 21.684 1.00 93.19 86 ASN A O 1
ATOM 715 N N . GLN A 1 87 ? -15.423 8.386 23.009 1.00 90.50 87 GLN A N 1
ATOM 716 C CA . GLN A 1 87 ? -14.581 9.546 22.678 1.00 90.50 87 GLN A CA 1
ATOM 717 C C . GLN A 1 87 ? -13.099 9.369 23.044 1.00 90.50 87 GLN A C 1
ATOM 719 O O . GLN A 1 87 ? -12.261 10.116 22.546 1.00 90.50 87 GLN A O 1
ATOM 724 N N . GLU A 1 88 ? -12.763 8.398 23.897 1.00 91.81 88 GLU A N 1
ATOM 725 C CA . GLU A 1 88 ? -11.375 8.083 24.256 1.00 91.81 88 GLU A CA 1
ATOM 726 C C . GLU A 1 88 ? -10.695 7.175 23.220 1.00 91.81 88 GLU A C 1
ATOM 728 O O . GLU A 1 88 ? -9.472 7.038 23.224 1.00 91.81 88 GLU A O 1
ATOM 733 N N . SER A 1 89 ? -11.465 6.570 22.308 1.00 93.31 89 SER A N 1
ATOM 734 C CA . SER A 1 89 ? -10.922 5.689 21.278 1.00 93.31 89 SER A CA 1
ATOM 735 C C . SER A 1 89 ? -10.019 6.447 20.302 1.00 93.31 89 SER A C 1
ATOM 737 O O . SER A 1 89 ? -10.239 7.616 19.962 1.00 93.31 89 SER A O 1
ATOM 739 N N . ALA A 1 90 ? -9.003 5.748 19.801 1.00 92.56 90 ALA A N 1
ATOM 740 C CA . ALA A 1 90 ? -8.050 6.264 18.825 1.00 92.56 90 ALA A CA 1
ATOM 741 C C . ALA A 1 90 ? -8.731 6.787 17.548 1.00 92.56 90 ALA A C 1
ATOM 743 O O . ALA A 1 90 ? -8.278 7.770 16.964 1.00 92.56 90 ALA A O 1
ATOM 744 N N . ILE A 1 91 ? -9.853 6.179 17.149 1.00 91.25 91 ILE A N 1
ATOM 745 C CA . ILE A 1 91 ? -10.624 6.622 15.982 1.00 91.25 91 ILE A CA 1
ATOM 746 C C . ILE A 1 91 ? -11.264 8.002 16.205 1.00 91.25 91 ILE A C 1
ATOM 748 O O . ILE A 1 91 ? -11.358 8.804 15.281 1.00 91.25 91 ILE A O 1
ATOM 752 N N . PHE A 1 92 ? -11.640 8.341 17.441 1.00 89.38 92 PHE A N 1
ATOM 753 C CA . PHE A 1 92 ? -12.168 9.666 17.772 1.00 89.38 92 PHE A CA 1
ATOM 754 C C . PHE A 1 92 ? -11.064 10.696 17.954 1.00 89.38 92 PHE A C 1
ATOM 756 O O . PHE A 1 92 ? -11.145 11.785 17.393 1.00 89.38 92 PHE A O 1
ATOM 763 N N . THR A 1 93 ? -10.019 10.339 18.694 1.00 86.69 93 THR A N 1
ATOM 764 C CA . THR A 1 93 ? -8.940 11.269 19.047 1.00 86.69 93 THR A CA 1
ATOM 765 C C . THR A 1 93 ? -7.958 11.538 17.910 1.00 86.69 93 THR A C 1
ATOM 767 O O . THR A 1 93 ? -7.378 12.615 17.882 1.00 86.69 93 THR A O 1
ATOM 770 N N . GLY A 1 94 ? -7.767 10.599 16.981 1.00 77.00 94 GLY A N 1
ATOM 771 C CA . GLY A 1 94 ? -6.769 10.713 15.912 1.00 77.00 94 GLY A CA 1
ATOM 772 C C . GLY A 1 94 ? -7.317 10.736 14.486 1.00 77.00 94 GLY A C 1
ATOM 773 O O . GLY A 1 94 ? -6.551 11.013 13.572 1.00 77.00 94 GLY A O 1
ATOM 774 N N . PHE A 1 95 ? -8.600 10.426 14.268 1.00 77.62 95 PHE A N 1
ATOM 775 C CA . PHE A 1 95 ? -9.189 10.401 12.922 1.00 77.62 95 PHE A CA 1
ATOM 776 C C . PHE A 1 95 ? -10.364 11.366 12.798 1.00 77.62 95 PHE A C 1
ATOM 778 O O . PHE A 1 95 ? -10.331 12.262 11.962 1.00 77.62 95 PHE A O 1
ATOM 785 N N . PHE A 1 96 ? -11.371 11.269 13.671 1.00 78.81 96 PHE A N 1
ATOM 786 C CA . PHE A 1 96 ? -12.514 12.187 13.620 1.00 78.81 96 PHE A CA 1
ATOM 787 C C . PHE A 1 96 ? -12.150 13.650 13.890 1.00 78.81 96 PHE A C 1
ATOM 789 O O . PHE A 1 96 ? -12.791 14.524 13.313 1.00 78.81 96 PHE A O 1
ATOM 796 N N . GLN A 1 97 ? -11.146 13.930 14.730 1.00 74.25 97 GLN A N 1
ATOM 797 C CA . GLN A 1 97 ? -10.715 15.308 15.011 1.00 74.25 97 GLN A CA 1
ATOM 798 C C . GLN A 1 97 ? -10.269 16.066 13.755 1.00 74.25 97 GLN A C 1
ATOM 800 O O . GLN A 1 97 ? -10.503 17.270 13.659 1.00 74.25 97 GLN A O 1
ATOM 805 N N . ASP A 1 98 ? -9.691 15.357 12.789 1.00 79.31 98 ASP A N 1
ATOM 806 C CA . ASP A 1 98 ? -9.162 15.943 11.558 1.00 79.31 98 ASP A CA 1
ATOM 807 C C . ASP A 1 98 ? -10.151 15.849 10.382 1.00 79.31 98 ASP A C 1
ATOM 809 O O . ASP A 1 98 ? -9.892 16.386 9.301 1.00 79.31 98 ASP A O 1
ATOM 813 N N . MET A 1 99 ? -11.296 15.182 10.571 1.00 83.00 99 MET A N 1
ATOM 814 C CA . MET A 1 99 ? -12.290 14.955 9.522 1.00 83.00 99 MET A CA 1
ATOM 815 C C . MET A 1 99 ? -13.389 16.012 9.524 1.00 83.00 99 MET A C 1
ATOM 817 O O . MET A 1 99 ? -13.871 16.465 10.562 1.00 83.00 99 MET A O 1
ATOM 821 N N . SER A 1 100 ? -13.832 16.387 8.323 1.00 85.31 100 SER A N 1
ATOM 822 C CA . SER A 1 100 ? -14.907 17.364 8.189 1.00 85.31 100 SER A CA 1
ATOM 823 C C . SER A 1 100 ? -16.255 16.765 8.624 1.00 85.31 100 SER A C 1
ATOM 825 O O . SER A 1 100 ? -16.502 15.569 8.423 1.00 85.31 100 SER A O 1
ATOM 827 N N . PRO A 1 101 ? -17.181 17.579 9.163 1.00 83.06 101 PRO A N 1
ATOM 828 C CA . PRO A 1 101 ? -18.532 17.121 9.486 1.00 83.06 101 PRO A CA 1
ATOM 829 C C . PRO A 1 101 ? -19.255 16.484 8.289 1.00 83.06 101 PRO A C 1
ATOM 831 O O . PRO A 1 101 ? -20.030 15.541 8.450 1.00 83.06 101 PRO A O 1
ATOM 834 N N . GLU A 1 102 ? -18.982 16.964 7.073 1.00 88.69 102 GLU A N 1
ATOM 835 C CA . GLU A 1 102 ? -19.552 16.433 5.834 1.00 88.69 102 GLU A CA 1
ATOM 836 C C . GLU A 1 102 ? -19.050 15.024 5.510 1.00 88.69 102 GLU A C 1
ATOM 838 O O . GLU A 1 102 ? -19.818 14.232 4.966 1.00 88.69 102 GLU A O 1
ATOM 843 N N . TYR A 1 103 ? -17.791 14.701 5.824 1.00 88.06 103 TYR A N 1
ATOM 844 C CA . TYR A 1 103 ? -17.258 13.349 5.648 1.00 88.06 103 TYR A CA 1
ATOM 845 C C . TYR A 1 103 ? -18.020 12.365 6.539 1.00 88.06 103 TYR A C 1
ATOM 847 O O . TYR A 1 103 ? -18.565 11.380 6.038 1.00 88.06 103 TYR A O 1
ATOM 855 N N . THR A 1 104 ? -18.148 12.684 7.828 1.00 81.81 104 THR A N 1
ATOM 856 C CA . THR A 1 104 ? -18.848 11.844 8.810 1.00 81.81 104 THR A CA 1
ATOM 857 C C . THR A 1 104 ? -20.328 11.668 8.475 1.00 81.81 104 THR A C 1
ATOM 859 O O . THR A 1 104 ? -20.884 10.597 8.684 1.00 81.81 104 THR A O 1
ATOM 862 N N . ALA A 1 105 ? -20.977 12.690 7.912 1.00 85.69 105 ALA A N 1
ATOM 863 C CA . ALA A 1 105 ? -22.383 12.609 7.513 1.00 85.69 105 ALA A CA 1
ATOM 864 C C . ALA A 1 105 ? -22.631 11.756 6.253 1.00 85.69 105 ALA A C 1
ATOM 866 O O . ALA A 1 105 ? -23.771 11.370 5.996 1.00 85.69 105 ALA A O 1
ATOM 867 N N . ARG A 1 106 ? -21.599 11.506 5.435 1.00 92.25 106 ARG A N 1
ATOM 868 C CA . ARG A 1 106 ? -21.720 10.813 4.139 1.00 92.25 106 ARG A CA 1
ATOM 869 C C . ARG A 1 106 ? -21.313 9.344 4.166 1.00 92.25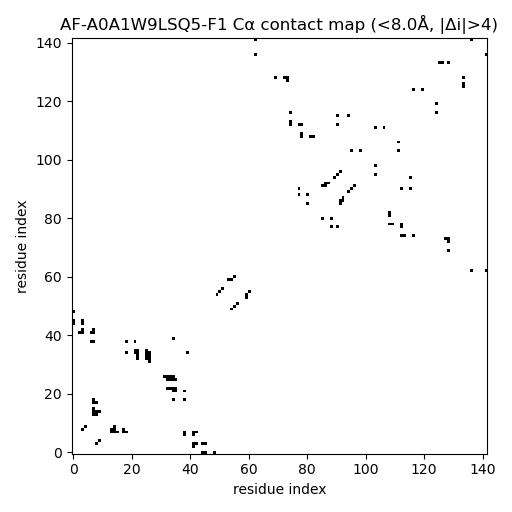 106 ARG A C 1
ATOM 871 O O . ARG A 1 106 ? -21.652 8.644 3.218 1.00 92.25 106 ARG A O 1
ATOM 878 N N . HIS A 1 107 ? -20.609 8.902 5.203 1.00 92.00 107 HIS A N 1
ATOM 879 C CA . HIS A 1 107 ? -20.079 7.544 5.298 1.00 92.00 107 HIS A CA 1
ATOM 880 C C . HIS A 1 107 ? -20.782 6.753 6.391 1.00 92.00 107 HIS A C 1
ATOM 882 O O . HIS A 1 107 ? -21.156 7.296 7.433 1.00 92.00 107 HIS A O 1
ATOM 888 N N . VAL A 1 108 ? -20.939 5.452 6.157 1.00 95.00 108 VAL A N 1
ATOM 889 C CA . VAL A 1 108 ? -21.396 4.537 7.208 1.00 95.00 108 VAL A CA 1
ATOM 890 C C . VAL A 1 108 ? -20.229 4.176 8.140 1.00 95.00 108 VAL A C 1
ATOM 892 O O . VAL A 1 108 ? -19.070 4.240 7.716 1.00 95.00 108 VAL A O 1
ATOM 895 N N . PRO A 1 109 ? -20.487 3.791 9.404 1.00 93.94 109 PRO A N 1
ATOM 896 C CA . PRO A 1 109 ? -19.435 3.478 10.374 1.00 93.94 109 PRO A CA 1
ATOM 897 C C . PRO A 1 109 ? -18.371 2.498 9.861 1.00 93.94 109 PRO A C 1
ATOM 899 O O . PRO A 1 109 ? -17.184 2.700 10.092 1.00 93.94 109 PRO A O 1
ATOM 902 N N . GLU A 1 110 ? -18.771 1.475 9.110 1.00 96.38 110 GLU A N 1
ATOM 903 C CA . GLU A 1 110 ? -17.879 0.465 8.541 1.00 96.38 110 GLU A CA 1
ATOM 904 C C . GLU A 1 110 ? -16.873 1.055 7.539 1.00 96.38 110 GLU A C 1
ATOM 906 O O . GLU A 1 110 ? -15.720 0.621 7.486 1.00 96.38 110 GLU A O 1
ATOM 911 N N . GLU A 1 111 ? -17.283 2.055 6.754 1.00 95.50 111 GLU A N 1
ATOM 912 C CA . GLU A 1 111 ? -16.402 2.752 5.809 1.00 95.50 111 GLU A CA 1
ATOM 913 C C . GLU A 1 111 ? -15.390 3.626 6.543 1.00 95.50 111 GLU A C 1
ATOM 915 O O . GLU A 1 111 ? -14.214 3.636 6.185 1.00 95.50 111 GLU A O 1
ATOM 920 N N . ILE A 1 112 ? -15.833 4.294 7.608 1.00 93.88 112 ILE A N 1
ATOM 921 C CA . ILE A 1 112 ? -14.974 5.123 8.457 1.00 93.88 112 ILE A CA 1
ATOM 922 C C . ILE A 1 112 ? -13.905 4.253 9.130 1.00 93.88 112 ILE A C 1
ATOM 924 O O . ILE A 1 112 ? -12.725 4.599 9.111 1.00 93.88 112 ILE A O 1
ATOM 928 N N . VAL A 1 113 ? -14.288 3.093 9.678 1.00 96.06 113 VAL A N 1
ATOM 929 C CA . VAL A 1 113 ? -13.340 2.147 10.289 1.00 96.06 113 VAL A CA 1
ATOM 930 C C . VAL A 1 113 ? -12.351 1.605 9.255 1.00 96.06 113 VAL A C 1
ATOM 932 O O . VAL A 1 113 ? -11.151 1.550 9.531 1.00 96.06 113 VAL A O 1
ATOM 935 N N . ARG A 1 114 ? -12.823 1.236 8.054 1.00 96.00 114 ARG A N 1
ATOM 936 C CA . ARG A 1 114 ? -11.955 0.803 6.946 1.00 96.00 114 ARG A CA 1
ATOM 937 C C . ARG A 1 114 ? -10.909 1.868 6.622 1.00 96.00 114 ARG A C 1
ATOM 939 O O . ARG A 1 114 ? -9.730 1.533 6.523 1.00 96.00 114 ARG A O 1
ATOM 946 N N . ASP A 1 115 ? -11.335 3.115 6.443 1.00 94.38 115 ASP A N 1
ATOM 947 C CA . ASP A 1 115 ? -10.450 4.214 6.053 1.00 94.38 115 ASP A CA 1
ATOM 948 C C . ASP A 1 115 ? -9.449 4.543 7.163 1.00 94.38 115 ASP A C 1
ATOM 950 O O . ASP A 1 115 ? -8.262 4.722 6.886 1.00 94.38 115 ASP A O 1
ATOM 954 N N . PHE A 1 116 ? -9.896 4.532 8.421 1.00 94.50 116 PHE 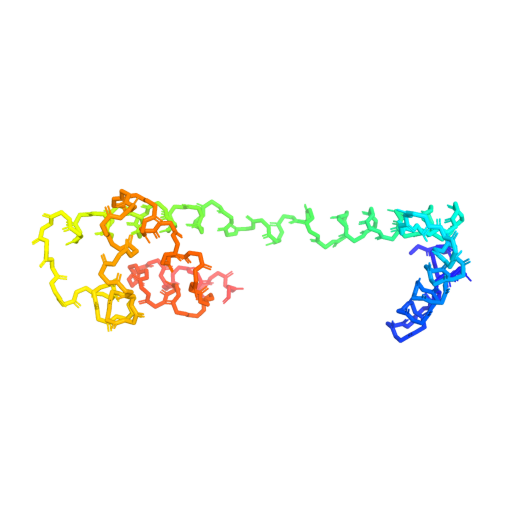A N 1
ATOM 955 C CA . PHE A 1 116 ? -9.022 4.728 9.571 1.00 94.50 116 PHE A CA 1
ATOM 956 C C . PHE A 1 116 ? -7.924 3.663 9.639 1.00 94.50 116 PHE A C 1
ATOM 958 O O . PHE A 1 116 ? -6.745 4.001 9.721 1.00 94.50 116 PHE A O 1
ATOM 965 N N . ILE A 1 117 ? -8.293 2.381 9.545 1.00 95.56 117 ILE A N 1
ATOM 966 C CA . ILE A 1 117 ? -7.343 1.264 9.579 1.00 95.56 117 ILE A CA 1
ATOM 967 C C . ILE A 1 117 ? -6.388 1.312 8.377 1.00 95.56 117 ILE A C 1
ATOM 969 O O . ILE A 1 117 ? -5.187 1.106 8.543 1.00 95.56 117 ILE A O 1
ATOM 973 N N . ALA A 1 118 ? -6.889 1.618 7.176 1.00 94.81 118 ALA A N 1
ATOM 974 C CA . ALA A 1 118 ? -6.066 1.732 5.971 1.00 94.81 118 ALA A CA 1
ATOM 975 C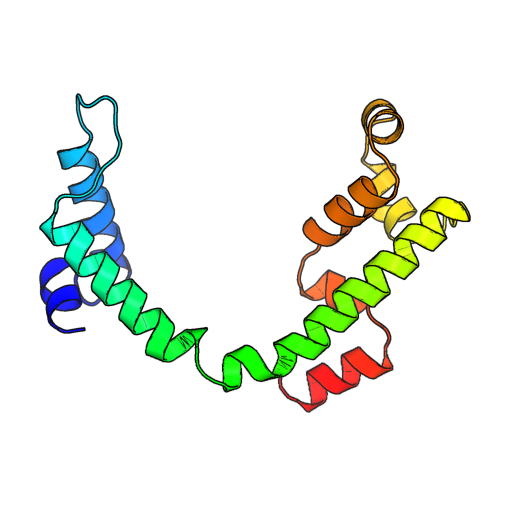 C . ALA A 1 118 ? -5.068 2.905 6.028 1.00 94.81 118 ALA A C 1
ATOM 977 O O . ALA A 1 118 ? -4.043 2.868 5.350 1.00 94.81 118 ALA A O 1
ATOM 978 N N . GLY A 1 119 ? -5.358 3.932 6.834 1.00 92.56 119 GLY A N 1
ATOM 979 C CA . GLY A 1 119 ? -4.470 5.068 7.081 1.00 92.56 119 GLY A CA 1
ATOM 980 C C . GLY A 1 119 ? -3.378 4.813 8.127 1.00 92.56 119 GLY A C 1
ATOM 981 O O . GLY A 1 119 ? -2.505 5.662 8.311 1.00 92.56 119 GLY A O 1
ATOM 982 N N . MET A 1 120 ? -3.399 3.672 8.822 1.00 93.75 120 MET A N 1
ATOM 983 C CA . MET A 1 120 ? -2.410 3.360 9.853 1.00 93.75 120 MET A C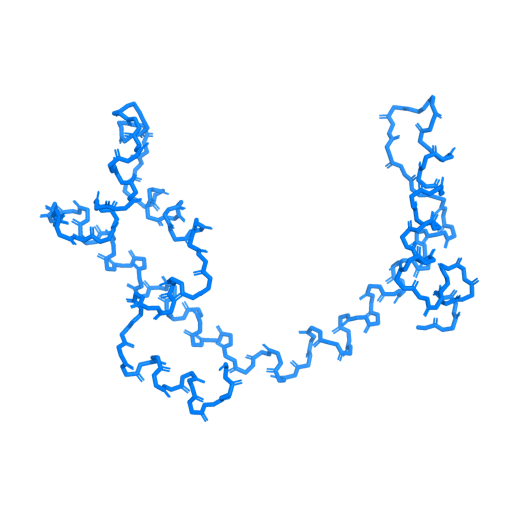A 1
ATOM 984 C C . MET A 1 120 ? -1.063 2.962 9.246 1.00 93.75 120 MET A C 1
ATOM 986 O O . MET A 1 120 ? -0.981 2.258 8.243 1.00 93.75 120 MET A O 1
ATOM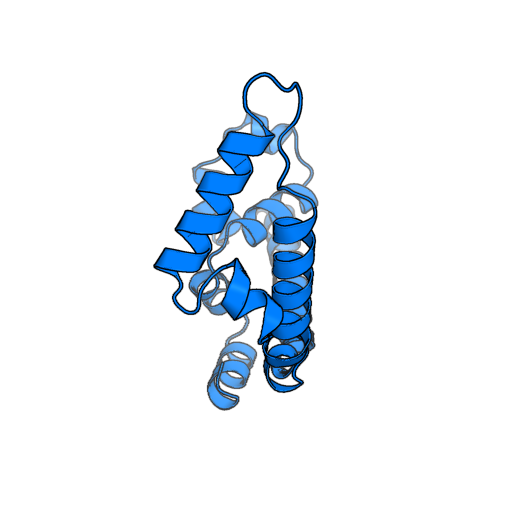 990 N N . THR A 1 121 ? 0.020 3.348 9.919 1.00 93.56 121 THR A N 1
ATOM 991 C CA . THR A 1 121 ? 1.325 2.705 9.706 1.00 93.56 121 THR A CA 1
ATOM 992 C C . THR A 1 121 ? 1.365 1.359 10.424 1.00 93.56 121 THR A C 1
ATOM 994 O O . THR A 1 121 ? 0.707 1.206 11.454 1.00 93.56 121 THR A O 1
ATOM 997 N N . ASP A 1 122 ? 2.198 0.422 9.965 1.00 90.88 122 ASP A N 1
ATOM 998 C CA . ASP A 1 122 ? 2.371 -0.887 10.617 1.00 90.88 122 ASP A CA 1
ATOM 999 C C . ASP A 1 122 ? 2.694 -0.746 12.112 1.00 90.88 122 ASP A C 1
ATOM 1001 O O . ASP A 1 122 ? 2.092 -1.407 12.955 1.00 90.88 122 ASP A O 1
ATOM 1005 N N . HIS A 1 123 ? 3.596 0.175 12.469 1.00 90.94 123 HIS A N 1
ATOM 1006 C CA 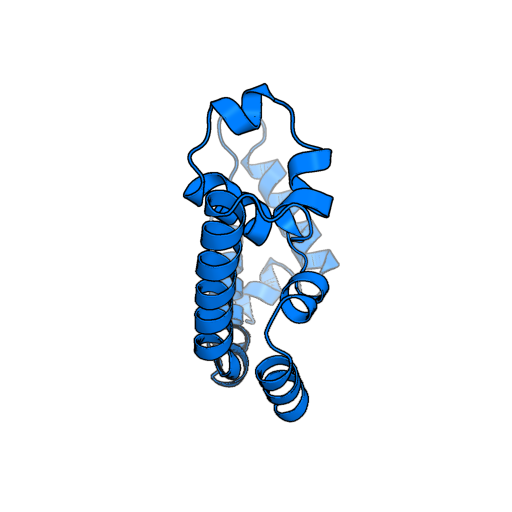. HIS A 1 123 ? 3.954 0.419 13.867 1.00 90.94 123 HIS A CA 1
ATOM 1007 C C . HIS A 1 123 ? 2.762 0.912 14.696 1.00 90.94 123 HIS A C 1
ATOM 1009 O O . HIS A 1 123 ? 2.565 0.472 15.828 1.00 90.94 123 HIS A O 1
ATOM 1015 N N . TYR A 1 124 ? 1.961 1.824 14.143 1.00 92.56 124 TYR A N 1
ATOM 1016 C CA . TYR A 1 124 ? 0.772 2.314 14.829 1.00 92.56 124 TYR A CA 1
ATOM 1017 C C . TYR A 1 124 ? -0.279 1.209 14.972 1.00 92.56 124 TYR A C 1
ATOM 1019 O O . TYR A 1 124 ? -0.762 0.995 16.079 1.00 92.56 124 TYR A O 1
ATOM 1027 N N . PHE A 1 125 ? -0.561 0.468 13.897 1.00 94.12 125 PHE A N 1
ATOM 1028 C CA . PHE A 1 125 ? -1.488 -0.666 13.884 1.00 94.12 125 PHE A CA 1
ATOM 1029 C C . PHE A 1 125 ? -1.135 -1.694 14.964 1.00 94.12 125 PHE A C 1
ATOM 1031 O O . PHE A 1 125 ? -1.983 -2.071 15.772 1.00 94.12 125 PHE A O 1
ATOM 1038 N N . LEU A 1 126 ? 0.139 -2.094 15.040 1.00 91.88 126 LEU A N 1
ATOM 1039 C CA . LEU A 1 126 ? 0.604 -3.057 16.037 1.00 91.88 126 LEU A CA 1
ATOM 1040 C C . LEU A 1 126 ? 0.408 -2.551 17.467 1.00 91.88 126 LEU A C 1
ATOM 1042 O O . LEU A 1 126 ? -0.010 -3.328 18.317 1.00 91.88 126 LEU A O 1
ATOM 1046 N N . ARG A 1 127 ? 0.615 -1.254 17.731 1.00 92.12 127 ARG A N 1
ATOM 1047 C CA . ARG A 1 127 ? 0.361 -0.658 19.055 1.00 92.12 127 ARG A CA 1
ATOM 1048 C C . ARG A 1 127 ? -1.113 -0.653 19.458 1.00 92.12 127 ARG A C 1
ATOM 1050 O O . ARG A 1 127 ? -1.388 -0.594 20.652 1.00 92.12 127 ARG A O 1
ATOM 1057 N N . GLN A 1 128 ? -2.035 -0.673 18.495 1.00 92.88 128 GLN A N 1
ATOM 1058 C CA . GLN A 1 128 ? -3.474 -0.766 18.767 1.00 92.88 128 GLN A CA 1
ATOM 1059 C C . GLN A 1 128 ? -3.922 -2.207 19.049 1.00 92.88 128 GLN A C 1
ATOM 1061 O O . GLN A 1 128 ? -4.975 -2.416 19.645 1.00 92.88 128 GLN A O 1
ATOM 1066 N N . CYS A 1 129 ? -3.143 -3.206 18.626 1.00 92.81 129 CYS A N 1
ATOM 1067 C CA . CYS A 1 129 ? -3.479 -4.616 18.807 1.00 92.81 129 CYS A CA 1
ATOM 1068 C C . CYS A 1 129 ? -3.409 -5.041 20.288 1.00 92.81 129 CYS A C 1
ATOM 1070 O O . CYS A 1 129 ? -2.669 -4.435 21.059 1.00 92.81 129 CYS A O 1
ATOM 1072 N N . PRO A 1 130 ? -4.092 -6.121 20.705 1.00 89.25 130 PRO A N 1
ATOM 1073 C CA . PRO A 1 130 ? -3.971 -6.648 22.068 1.00 89.25 130 PRO A CA 1
ATOM 1074 C C . PRO A 1 130 ? -2.524 -7.020 22.441 1.00 89.25 130 PRO A C 1
ATOM 1076 O O . PRO A 1 130 ? -1.828 -7.658 21.646 1.00 89.25 130 PRO A O 1
ATOM 1079 N N . GLU A 1 131 ? -2.088 -6.686 23.663 1.00 85.19 131 GLU A N 1
ATOM 1080 C CA . GLU A 1 131 ? -0.702 -6.896 24.133 1.00 85.19 131 GLU A CA 1
ATOM 1081 C C . GLU A 1 131 ? -0.220 -8.348 23.975 1.00 85.19 131 GLU A C 1
ATOM 1083 O O . GLU A 1 131 ? 0.918 -8.593 23.577 1.00 85.19 131 GLU A O 1
ATOM 1088 N N . GLU A 1 132 ? -1.094 -9.322 24.236 1.00 82.31 132 GLU A N 1
ATOM 1089 C CA . GLU A 1 132 ? -0.787 -10.754 24.116 1.00 82.31 132 GLU A CA 1
ATOM 1090 C C . GLU A 1 132 ? -0.331 -11.133 22.698 1.00 82.31 132 GLU A C 1
ATOM 1092 O O . GLU A 1 132 ? 0.594 -11.929 22.529 1.00 82.31 132 GLU A O 1
ATOM 1097 N N . MET A 1 133 ? -0.942 -10.524 21.677 1.00 81.19 133 MET A N 1
ATOM 1098 C CA . MET A 1 133 ? -0.619 -10.781 20.272 1.00 81.19 133 MET A CA 1
ATOM 1099 C C . MET A 1 133 ? 0.589 -9.978 19.793 1.00 81.19 133 MET A C 1
ATOM 1101 O O . MET A 1 133 ? 1.352 -10.477 18.966 1.00 81.19 133 MET A O 1
ATOM 1105 N N . GLN A 1 134 ? 0.814 -8.778 20.341 1.00 80.38 134 GLN A N 1
ATOM 1106 C CA . GLN A 1 134 ? 2.049 -8.022 20.094 1.00 80.38 134 GLN A CA 1
ATOM 1107 C C . GLN A 1 134 ? 3.276 -8.852 20.513 1.00 80.38 134 GLN A C 1
ATOM 1109 O O . GLN A 1 134 ? 4.205 -9.038 19.729 1.00 80.38 134 GLN A O 1
ATOM 1114 N N . GLN A 1 135 ? 3.227 -9.461 21.703 1.00 77.50 135 GLN A N 1
ATOM 1115 C CA . GLN A 1 135 ? 4.300 -10.329 22.202 1.00 77.50 135 GLN A CA 1
ATOM 1116 C C . GLN A 1 135 ? 4.500 -11.592 21.349 1.00 77.50 135 GLN A C 1
ATOM 1118 O O . GLN A 1 135 ? 5.613 -12.116 21.263 1.00 77.50 135 GLN A O 1
ATOM 1123 N N . GLU A 1 136 ? 3.435 -12.126 20.748 1.00 77.62 136 GLU A N 1
ATOM 1124 C CA . GLU A 1 136 ? 3.513 -13.299 19.874 1.00 77.62 136 GLU A CA 1
ATOM 1125 C C . GLU A 1 136 ? 4.213 -12.977 18.546 1.00 77.62 136 GLU A C 1
ATOM 1127 O O . GLU A 1 136 ? 5.014 -13.784 18.063 1.00 77.62 136 GLU A O 1
ATOM 1132 N N . LEU A 1 137 ? 3.977 -11.786 17.990 1.00 75.44 137 LEU A N 1
ATOM 1133 C CA . LEU A 1 137 ? 4.668 -11.290 16.798 1.00 75.44 137 LEU A CA 1
ATOM 1134 C C . LEU A 1 137 ? 6.163 -11.068 17.068 1.00 75.44 137 LEU A C 1
ATOM 1136 O O . LEU A 1 137 ? 7.000 -11.581 16.320 1.00 75.44 137 LEU A O 1
ATOM 1140 N N . GLU A 1 138 ? 6.500 -10.418 18.185 1.00 71.88 138 GLU A N 1
ATOM 1141 C CA . GLU A 1 138 ? 7.889 -10.157 18.592 1.00 71.88 138 GLU A CA 1
ATOM 1142 C C . GLU A 1 138 ? 8.680 -11.455 18.836 1.00 71.88 138 GLU A C 1
ATOM 1144 O O . GLU A 1 138 ? 9.793 -11.627 18.332 1.00 71.88 138 GLU A O 1
ATOM 1149 N N . LYS A 1 139 ? 8.097 -12.433 19.548 1.00 65.62 139 LYS A N 1
ATOM 1150 C CA . LYS A 1 139 ? 8.742 -13.739 19.811 1.00 65.62 139 LYS A CA 1
ATOM 1151 C C . LYS A 1 139 ? 8.999 -14.547 18.542 1.00 65.62 139 LYS A C 1
ATOM 1153 O O . LYS A 1 139 ? 9.899 -15.386 18.514 1.00 65.62 139 LYS A O 1
ATOM 1158 N N . ASN A 1 140 ? 8.203 -14.324 17.502 1.00 63.03 140 ASN A N 1
ATOM 1159 C CA . ASN A 1 140 ? 8.299 -15.044 16.241 1.00 63.03 140 ASN A CA 1
ATOM 1160 C C . ASN A 1 140 ? 9.037 -14.255 15.142 1.00 63.03 140 ASN A C 1
ATOM 1162 O O . ASN A 1 140 ? 9.038 -14.697 13.988 1.00 63.03 140 ASN A O 1
ATOM 1166 N N . GLY A 1 141 ? 9.718 -13.162 15.504 1.00 57.28 141 GLY A N 1
ATOM 1167 C CA . GLY A 1 141 ? 10.633 -12.422 14.632 1.00 57.28 141 GLY A CA 1
ATOM 1168 C C . GLY A 1 141 ? 9.939 -11.593 13.554 1.00 57.28 141 GLY A C 1
ATOM 1169 O O . GLY A 1 141 ? 10.443 -11.550 12.430 1.00 57.28 141 GLY A O 1
ATOM 1170 N N . ALA A 1 142 ? 8.769 -11.030 13.869 1.00 56.72 142 ALA A N 1
ATOM 1171 C CA . ALA A 1 142 ? 8.230 -9.888 13.131 1.00 56.72 142 ALA A CA 1
ATOM 1172 C C . ALA A 1 142 ? 8.988 -8.605 13.504 1.00 56.72 142 ALA A C 1
ATOM 1174 O O . ALA A 1 142 ? 9.381 -8.484 14.687 1.00 56.72 142 ALA A O 1
#

Foldseek 3Di:
DVLLCVQQNDDPVSNVVNQVVQQCVVPVPHPDTDGDPSNVVSVVVVVVVCCVPPVVDVLNCVCVVVVVVLLVVQLVVQLVCVVVVVCPDCLNVPPVVPDDPVVVVPDDSSVSSVVVQVPDDPVRSLVVGDPVSNVVCVVSPD